Protein AF-A0A4R4P2L0-F1 (afdb_monomer_lite)

pLDDT: mean 75.17, std 18.66, range [29.08, 96.12]

Foldseek 3Di:
DPPPPPPDPAPQFFWAFKWFCPDPCNVVVNTHTDTDGNVVCVPTDIDHDPDDDCPDDDQDKDKFQKDKDWDADPVPRDIDIDIGHIDIFRVVLVVVLVVQCVVQWDDDPPDIDGADADDDVVVVNQVSCVNRVHHDDDDPDPPDDDDDDPDDPDPPPDDPPDDD

Structure (mmCIF, N/CA/C/O backbone):
data_AF-A0A4R4P2L0-F1
#
_entry.id   AF-A0A4R4P2L0-F1
#
loop_
_atom_site.group_PDB
_atom_site.id
_atom_site.type_symbol
_atom_site.label_atom_id
_atom_site.label_alt_id
_atom_site.label_comp_id
_atom_site.label_asym_id
_atom_site.label_entity_id
_atom_site.label_seq_id
_atom_site.pdbx_PDB_ins_code
_atom_site.Cartn_x
_atom_site.Cartn_y
_atom_site.Cartn_z
_atom_site.occupancy
_atom_site.B_iso_or_equiv
_atom_site.auth_seq_id
_atom_site.auth_comp_id
_atom_site.auth_asym_id
_atom_site.auth_atom_id
_atom_site.pdbx_PDB_model_num
ATOM 1 N N . MET A 1 1 ? 7.656 7.524 29.813 1.00 36.19 1 MET A N 1
ATOM 2 C CA . MET A 1 1 ? 7.198 6.929 28.538 1.00 36.19 1 MET A CA 1
ATOM 3 C C . MET A 1 1 ? 7.972 7.587 27.411 1.00 36.19 1 MET A C 1
ATOM 5 O O . MET A 1 1 ? 7.849 8.795 27.256 1.00 36.19 1 MET A O 1
ATOM 9 N N . ARG A 1 2 ? 8.817 6.841 26.688 1.00 29.08 2 ARG A N 1
ATOM 10 C CA . ARG A 1 2 ? 9.411 7.337 25.439 1.00 29.08 2 ARG A CA 1
ATOM 11 C C . ARG A 1 2 ? 8.305 7.321 24.386 1.00 29.08 2 ARG A C 1
ATOM 13 O O . ARG A 1 2 ? 7.637 6.305 24.240 1.00 29.08 2 ARG A O 1
ATOM 20 N N . SER A 1 3 ? 8.065 8.459 23.743 1.00 37.41 3 SER A N 1
ATOM 21 C CA . SER A 1 3 ? 7.160 8.539 22.600 1.00 37.41 3 SER A CA 1
ATOM 22 C C . SER A 1 3 ? 7.746 7.662 21.499 1.00 37.41 3 SER A C 1
ATOM 24 O O . SER A 1 3 ? 8.769 8.021 20.926 1.00 37.41 3 SER A O 1
ATOM 26 N N . GLU A 1 4 ? 7.147 6.503 21.235 1.00 41.88 4 GLU A N 1
ATOM 27 C CA . GLU A 1 4 ? 7.365 5.800 19.974 1.00 41.88 4 GLU A CA 1
ATOM 28 C C . GLU A 1 4 ? 6.821 6.728 18.889 1.00 41.88 4 GLU A C 1
ATOM 30 O O . GLU A 1 4 ? 5.607 6.840 18.717 1.00 41.88 4 GLU A O 1
ATOM 35 N N . GLN A 1 5 ? 7.707 7.492 18.246 1.00 42.38 5 GLN A N 1
ATOM 36 C CA . GLN A 1 5 ? 7.356 8.231 17.044 1.00 42.38 5 GLN A CA 1
ATOM 37 C C . GLN A 1 5 ? 6.845 7.207 16.038 1.00 42.38 5 GLN A C 1
ATOM 39 O O . GLN A 1 5 ? 7.582 6.341 15.573 1.00 42.38 5 GLN A O 1
ATOM 44 N N . ILE A 1 6 ? 5.544 7.259 15.783 1.00 45.91 6 ILE A N 1
ATOM 45 C CA . ILE A 1 6 ? 4.968 6.592 14.634 1.00 45.91 6 ILE A CA 1
ATOM 46 C C . ILE A 1 6 ? 5.283 7.540 13.486 1.00 45.91 6 ILE A C 1
ATOM 48 O O . ILE A 1 6 ? 4.672 8.607 13.398 1.00 45.91 6 ILE A O 1
ATOM 52 N N . ASP A 1 7 ? 6.257 7.175 12.655 1.00 46.19 7 ASP A N 1
ATOM 53 C CA . ASP A 1 7 ? 6.453 7.799 11.349 1.00 46.19 7 ASP A CA 1
ATOM 54 C C . ASP A 1 7 ? 5.246 7.428 10.490 1.00 46.19 7 ASP A C 1
ATOM 56 O O . ASP A 1 7 ? 5.220 6.463 9.726 1.00 46.19 7 ASP A O 1
ATOM 60 N N . LEU A 1 8 ? 4.167 8.165 10.708 1.00 50.03 8 LEU A N 1
ATOM 61 C CA . LEU A 1 8 ? 3.009 8.142 9.854 1.00 50.03 8 LEU A CA 1
ATOM 62 C C . LEU A 1 8 ? 3.455 8.821 8.553 1.00 50.03 8 LEU A C 1
ATOM 64 O O . LEU A 1 8 ? 3.721 10.020 8.545 1.00 50.03 8 LEU A O 1
ATOM 68 N N . LEU A 1 9 ? 3.535 8.059 7.455 1.00 49.91 9 LEU A N 1
ATOM 69 C CA . LEU A 1 9 ? 3.655 8.565 6.073 1.00 49.91 9 LEU A CA 1
ATOM 70 C C . LEU A 1 9 ? 2.368 9.290 5.652 1.00 49.91 9 LEU A C 1
ATOM 72 O O . LEU A 1 9 ? 1.730 8.986 4.648 1.00 49.91 9 LEU A O 1
ATOM 76 N N . VAL A 1 10 ? 1.931 10.202 6.498 1.00 51.59 10 VAL A N 1
ATOM 77 C CA . VAL A 1 10 ? 0.618 10.795 6.511 1.00 51.59 10 VAL A CA 1
ATOM 78 C C . VAL A 1 10 ? 0.887 12.288 6.479 1.00 51.59 10 VAL A C 1
ATOM 80 O O . VAL A 1 10 ? 1.391 12.866 7.439 1.00 51.59 10 VAL A O 1
ATOM 83 N N . GLY A 1 11 ? 0.646 12.898 5.318 1.00 54.53 11 GLY A N 1
ATOM 84 C CA . GLY A 1 11 ? 0.793 14.342 5.150 1.00 54.53 11 GLY A CA 1
ATOM 85 C C . GLY A 1 11 ? -0.080 15.114 6.146 1.00 54.53 11 GLY A C 1
ATOM 86 O O . GLY A 1 11 ? -1.041 14.566 6.688 1.00 54.53 11 GLY A O 1
ATOM 87 N N . VAL A 1 12 ? 0.228 16.397 6.337 1.00 61.25 12 VAL A N 1
ATOM 88 C CA . VAL A 1 12 ? -0.406 17.313 7.310 1.00 61.25 12 VAL A CA 1
ATOM 89 C C . VAL A 1 12 ? -1.941 17.389 7.268 1.00 61.25 12 VAL A C 1
ATOM 91 O O . VAL A 1 12 ? -2.535 17.828 8.250 1.00 61.25 12 VAL A O 1
ATOM 94 N N . ASP A 1 13 ? -2.583 16.907 6.202 1.00 64.25 13 ASP A N 1
ATOM 95 C CA . ASP A 1 13 ? -4.031 17.025 5.986 1.00 64.25 13 ASP A CA 1
ATOM 96 C C . ASP A 1 13 ? -4.837 15.738 6.219 1.00 64.25 13 ASP A C 1
ATOM 98 O O . ASP A 1 13 ? -6.060 15.734 6.088 1.00 64.25 13 ASP A O 1
ATOM 102 N N . HIS A 1 14 ? -4.200 14.620 6.557 1.00 68.50 14 HIS A N 1
ATOM 103 C CA . HIS A 1 14 ? -4.924 13.352 6.664 1.00 68.50 14 HIS A CA 1
ATOM 104 C C . HIS A 1 14 ? -5.485 13.149 8.071 1.00 68.50 14 HIS A C 1
ATOM 106 O O . HIS A 1 14 ? -4.768 13.252 9.069 1.00 68.50 14 HIS A O 1
ATOM 112 N N . ALA A 1 15 ? -6.763 12.787 8.146 1.00 72.56 15 ALA A N 1
ATOM 113 C CA . ALA A 1 15 ? -7.418 12.504 9.413 1.00 72.56 15 ALA A CA 1
ATOM 114 C C . ALA A 1 15 ? -6.795 11.286 10.120 1.00 72.56 15 ALA A C 1
ATOM 116 O O . ALA A 1 15 ? -6.590 10.230 9.521 1.00 72.56 15 ALA A O 1
ATOM 117 N N . LEU A 1 16 ? -6.528 11.435 11.415 1.00 77.25 16 LEU A N 1
ATOM 118 C CA . LEU A 1 16 ? -5.969 10.405 12.282 1.00 77.25 16 LEU A CA 1
ATOM 119 C C . LEU A 1 16 ? -7.062 9.822 13.177 1.00 77.25 16 LEU A C 1
ATOM 121 O O . LEU A 1 16 ? -7.854 10.560 13.759 1.00 77.25 16 LEU A O 1
ATOM 125 N N . TRP A 1 17 ? -7.074 8.497 13.323 1.00 81.25 17 TRP A N 1
ATOM 126 C CA . TRP A 1 17 ? -7.963 7.791 14.247 1.00 81.25 17 TRP A CA 1
ATOM 127 C C . TRP A 1 17 ? -7.371 7.795 15.660 1.00 81.25 17 TRP A C 1
ATOM 129 O O . TRP A 1 17 ? -6.394 7.092 15.944 1.00 81.25 17 TRP A O 1
ATOM 139 N N . ILE A 1 18 ? -7.927 8.631 16.540 1.00 83.38 18 ILE A N 1
ATOM 140 C CA . ILE A 1 18 ? -7.350 8.923 17.857 1.00 83.38 18 ILE A CA 1
ATOM 141 C C . ILE A 1 18 ? -8.390 8.941 18.969 1.00 83.38 18 ILE A C 1
ATOM 143 O O . ILE A 1 18 ? -9.565 9.218 18.752 1.00 83.38 18 ILE A O 1
ATOM 147 N N . GLN A 1 19 ? -7.923 8.726 20.195 1.00 86.75 19 GLN A N 1
ATOM 148 C CA . GLN A 1 19 ? -8.676 8.942 21.426 1.00 86.75 19 GLN A CA 1
ATOM 149 C C . GLN A 1 19 ? -7.954 10.001 22.271 1.00 86.75 19 GLN A C 1
ATOM 151 O O . GLN A 1 19 ? -6.783 9.841 22.624 1.00 86.75 19 GLN A O 1
ATOM 156 N N . ARG A 1 20 ? -8.627 11.109 22.600 1.00 86.44 20 ARG A N 1
ATOM 157 C CA . ARG A 1 20 ? -8.045 12.183 23.429 1.00 86.44 20 ARG A CA 1
ATOM 158 C C . ARG A 1 20 ? -7.901 11.728 24.884 1.00 86.44 20 ARG A C 1
ATOM 160 O O . ARG A 1 20 ? -8.784 11.067 25.414 1.00 86.44 20 ARG A O 1
ATOM 167 N N . VAL A 1 21 ? -6.812 12.109 25.550 1.00 86.56 21 VAL A N 1
ATOM 168 C CA . VAL A 1 21 ? -6.545 11.670 26.936 1.00 86.56 21 VAL A CA 1
ATOM 169 C C . VAL A 1 21 ? -6.966 12.715 27.973 1.00 86.56 21 VAL A C 1
ATOM 171 O O . VAL A 1 21 ? -7.459 12.370 29.043 1.00 86.56 21 VAL A O 1
ATOM 174 N N . ASP A 1 22 ? -6.824 14.003 27.662 1.00 83.88 22 ASP A N 1
ATOM 175 C CA . ASP A 1 22 ? -6.984 15.085 28.646 1.00 83.88 22 ASP A CA 1
ATOM 176 C C . ASP A 1 22 ? -8.428 15.633 28.749 1.00 83.88 22 ASP A C 1
ATOM 178 O O . ASP A 1 22 ? -8.640 16.785 29.129 1.00 83.88 22 ASP A O 1
ATOM 182 N N . THR A 1 23 ? -9.449 14.840 28.409 1.00 83.50 23 THR A N 1
ATOM 183 C CA . THR A 1 23 ? -10.862 15.265 28.470 1.00 83.50 23 THR A CA 1
ATOM 184 C C . THR A 1 23 ? -11.555 14.777 29.745 1.00 83.50 23 THR A C 1
ATOM 186 O O . THR A 1 23 ? -11.164 13.782 30.359 1.00 83.50 23 THR A O 1
ATOM 189 N N . ARG A 1 24 ? -12.640 15.454 30.159 1.00 86.12 24 ARG A N 1
ATOM 190 C CA . ARG A 1 24 ? -13.490 14.973 31.269 1.00 86.12 24 ARG A CA 1
ATOM 191 C C . ARG A 1 24 ? -14.081 13.588 30.974 1.00 86.12 24 ARG A C 1
ATOM 193 O O . ARG A 1 24 ? -14.168 12.774 31.885 1.00 86.12 24 ARG A O 1
ATOM 200 N N . ALA A 1 25 ? -14.435 13.321 29.716 1.00 83.81 25 ALA A N 1
ATOM 201 C CA . ALA A 1 25 ? -14.932 12.021 29.271 1.00 83.81 25 ALA A CA 1
ATOM 202 C C . ALA A 1 25 ? -13.853 10.928 29.362 1.00 83.81 25 ALA A C 1
ATOM 204 O O . ALA A 1 25 ? -14.139 9.824 29.815 1.00 83.81 25 ALA A O 1
ATOM 205 N N . ALA A 1 26 ? -12.595 11.238 29.028 1.00 85.69 26 ALA A N 1
ATOM 206 C CA . ALA A 1 26 ? -11.488 10.288 29.146 1.00 85.69 26 ALA A CA 1
ATOM 207 C C . ALA A 1 26 ? -11.231 9.880 30.603 1.00 85.69 26 ALA A C 1
ATOM 209 O O . ALA A 1 26 ? -11.013 8.705 30.882 1.00 85.69 26 ALA A O 1
ATOM 210 N N . ARG A 1 27 ? -11.351 10.821 31.552 1.00 84.62 27 ARG A N 1
ATOM 211 C CA . ARG A 1 27 ? -11.253 10.524 32.995 1.00 84.62 27 ARG A CA 1
ATOM 212 C C . ARG A 1 27 ? -12.354 9.591 33.505 1.00 84.62 27 ARG A C 1
ATOM 214 O O . ARG A 1 27 ? -12.141 8.917 34.504 1.00 84.62 27 ARG A O 1
ATOM 221 N N . ARG A 1 28 ? -13.506 9.549 32.829 1.00 88.00 28 ARG A N 1
ATOM 222 C CA . ARG A 1 28 ? -14.604 8.609 33.107 1.00 88.00 28 ARG A CA 1
ATOM 223 C C . ARG A 1 28 ? -14.518 7.313 32.292 1.00 88.00 28 ARG A C 1
ATOM 225 O O . ARG A 1 28 ? -15.363 6.448 32.458 1.00 88.00 28 ARG A O 1
ATOM 232 N N . GLY A 1 29 ? -13.516 7.168 31.420 1.00 86.31 29 GLY A N 1
ATOM 233 C CA . GLY A 1 29 ? -13.382 6.012 30.527 1.00 86.31 29 GLY A CA 1
ATOM 234 C C . GLY A 1 29 ? -14.362 6.002 29.347 1.00 86.31 29 GLY A C 1
ATOM 235 O O . GLY A 1 29 ? -14.474 4.996 28.660 1.00 86.31 29 GLY A O 1
ATOM 236 N N . GLU A 1 30 ? -15.052 7.114 29.088 1.00 89.69 30 GLU A N 1
ATOM 237 C CA . GLU A 1 30 ? -16.140 7.210 28.101 1.00 89.69 30 GLU A CA 1
ATOM 238 C C . GLU A 1 30 ? -15.690 7.801 26.760 1.00 89.69 30 GLU A C 1
ATOM 240 O O . GLU A 1 30 ? -16.475 7.861 25.819 1.00 89.69 30 GLU A O 1
ATOM 245 N N . GLN A 1 31 ? -14.458 8.310 26.661 1.00 87.94 31 GLN A N 1
ATOM 246 C CA . GLN A 1 31 ? -13.993 8.998 25.456 1.00 87.94 31 GLN A CA 1
ATOM 247 C C . GLN A 1 31 ? -13.928 8.027 24.264 1.00 87.94 31 GLN A C 1
ATOM 249 O O . GLN A 1 31 ? -13.102 7.115 24.295 1.00 87.94 31 GLN A O 1
ATOM 254 N N . PRO A 1 32 ? -14.708 8.224 23.188 1.00 85.75 32 PRO A N 1
ATOM 255 C CA . PRO A 1 32 ? -14.598 7.389 22.001 1.00 85.75 32 PRO A CA 1
ATOM 256 C C . PRO A 1 32 ? -13.365 7.764 21.172 1.00 85.75 32 PRO A C 1
ATOM 258 O O . PRO A 1 32 ? -12.807 8.862 21.311 1.00 85.75 32 PRO A O 1
ATOM 261 N N . PHE A 1 33 ? -12.970 6.849 20.289 1.00 83.94 33 PHE A N 1
ATOM 262 C CA . PHE A 1 33 ? -12.075 7.169 19.184 1.00 83.94 33 PHE A CA 1
ATOM 263 C C . PHE A 1 33 ? -12.820 7.970 18.106 1.00 83.94 33 PHE A C 1
ATOM 265 O O . PHE A 1 33 ? -14.019 7.776 17.899 1.00 83.94 33 PHE A O 1
ATOM 272 N N . ALA A 1 34 ? -12.108 8.872 17.433 1.00 83.81 34 ALA A N 1
ATOM 273 C CA . ALA A 1 34 ? -12.636 9.707 16.361 1.00 83.81 34 ALA A CA 1
ATOM 274 C C . ALA A 1 34 ? -11.558 10.018 15.310 1.00 83.81 34 ALA A C 1
ATOM 276 O O . ALA A 1 34 ? -10.361 9.941 15.594 1.00 83.81 34 ALA A O 1
ATOM 277 N N . LEU A 1 35 ? -11.998 10.380 14.100 1.00 83.88 35 LEU A N 1
ATOM 278 C CA . LEU A 1 35 ? -11.139 10.918 13.044 1.00 83.88 35 LEU A CA 1
ATOM 279 C C . LEU A 1 35 ? -10.898 12.408 13.287 1.00 83.88 35 LEU A C 1
ATOM 281 O O . LEU A 1 35 ? -11.847 13.187 13.329 1.00 83.88 35 LEU A O 1
ATOM 285 N N . GLU A 1 36 ? -9.638 12.804 13.425 1.00 81.69 36 GLU A N 1
ATOM 286 C CA . GLU A 1 36 ? -9.247 14.180 13.740 1.00 81.69 36 GLU A CA 1
ATOM 287 C C . GLU A 1 36 ? -8.113 14.655 12.834 1.00 81.69 36 GLU A C 1
ATOM 289 O O . GLU A 1 36 ? -7.183 13.907 12.534 1.00 81.69 36 GLU A O 1
ATOM 294 N N . ALA A 1 37 ? -8.172 15.916 12.405 1.00 81.06 37 ALA A N 1
ATOM 295 C CA . ALA A 1 37 ? -7.122 16.507 11.583 1.00 81.06 37 ALA A CA 1
ATOM 296 C C . ALA A 1 37 ? -5.829 16.715 12.400 1.00 81.06 37 ALA A C 1
ATOM 298 O O . ALA A 1 37 ? -5.914 17.087 13.575 1.00 81.06 37 ALA A O 1
ATOM 299 N N . PRO A 1 38 ? -4.632 16.587 11.798 1.00 74.75 38 PRO A N 1
ATOM 300 C CA . PRO A 1 38 ? -3.363 16.737 12.515 1.00 74.75 38 PRO A CA 1
ATOM 301 C C . PRO A 1 38 ? -3.223 18.084 13.237 1.00 74.75 38 PRO A C 1
ATOM 303 O O . PRO A 1 38 ? -2.750 18.132 14.374 1.00 74.75 38 PRO A O 1
ATOM 306 N N . GLY A 1 39 ? -3.723 19.172 12.639 1.00 76.19 39 GLY A N 1
ATOM 307 C CA . GLY A 1 39 ? -3.729 20.500 13.262 1.00 76.19 39 GLY A CA 1
ATOM 308 C C . GLY A 1 39 ? -4.505 20.572 14.586 1.00 76.19 39 GLY A C 1
ATOM 309 O O . GLY A 1 39 ? -4.108 21.303 15.491 1.00 76.19 39 GLY A O 1
ATOM 310 N N . ALA A 1 40 ? -5.562 19.770 14.754 1.00 76.25 40 ALA A N 1
ATOM 311 C CA . ALA A 1 40 ? -6.349 19.716 15.991 1.00 76.25 40 ALA A CA 1
ATOM 312 C C . ALA A 1 40 ? -5.645 18.944 17.126 1.00 76.25 40 ALA A C 1
ATOM 314 O O . ALA A 1 40 ? -6.049 19.032 18.291 1.00 76.25 40 ALA A O 1
ATOM 315 N N . LEU A 1 41 ? -4.590 18.195 16.792 1.00 76.31 41 LEU A N 1
ATOM 316 C CA . LEU A 1 41 ? -3.845 17.322 17.700 1.00 76.31 41 LEU A CA 1
ATOM 317 C C . LEU A 1 41 ? -2.540 17.956 18.189 1.00 76.31 41 LEU A C 1
ATOM 319 O O . LEU A 1 41 ? -1.904 17.425 19.103 1.00 76.31 41 LEU A O 1
ATOM 323 N N . LEU A 1 42 ? -2.146 19.097 17.619 1.00 74.19 42 LEU A N 1
ATOM 324 C CA . LEU A 1 42 ? -0.908 19.773 17.974 1.00 74.19 42 LEU A CA 1
ATOM 325 C C . LEU A 1 42 ? -0.885 20.102 19.477 1.00 74.19 42 LEU A C 1
ATOM 327 O O . LEU A 1 42 ? -1.813 20.698 20.028 1.00 74.19 42 LEU A O 1
ATOM 331 N N . HIS A 1 43 ? 0.182 19.674 20.155 1.00 78.44 43 HIS A N 1
ATOM 332 C CA . HIS A 1 43 ? 0.368 19.815 21.606 1.00 78.44 43 HIS A CA 1
ATOM 333 C C . HIS A 1 43 ? -0.707 19.138 22.481 1.00 78.44 43 HIS A C 1
ATOM 335 O O . HIS A 1 43 ? -0.821 19.453 23.668 1.00 78.44 43 HIS A O 1
ATOM 341 N N . LYS A 1 44 ? -1.500 18.203 21.940 1.00 80.75 44 LYS A N 1
ATOM 342 C CA . LYS A 1 44 ? -2.476 17.416 22.707 1.00 80.75 44 LYS A CA 1
ATOM 343 C C . LYS A 1 44 ? -1.953 16.011 22.977 1.00 80.75 44 LYS A C 1
ATOM 345 O O . LYS A 1 44 ? -1.315 15.393 22.128 1.00 80.75 44 LYS A O 1
ATOM 350 N N . ARG A 1 45 ? -2.263 15.469 24.159 1.00 82.00 45 ARG A N 1
ATOM 351 C CA . ARG A 1 45 ? -2.006 14.057 24.457 1.00 82.00 45 ARG A CA 1
ATOM 352 C C . ARG A 1 45 ? -3.144 13.211 23.913 1.00 82.00 45 ARG A C 1
ATOM 354 O O . ARG A 1 45 ? -4.308 13.378 24.292 1.00 82.00 45 ARG A O 1
ATOM 361 N N . VAL A 1 46 ? -2.788 12.283 23.039 1.00 84.88 46 VAL A N 1
ATOM 362 C CA . VAL A 1 46 ? -3.732 11.397 22.366 1.00 84.88 46 VAL A CA 1
ATOM 363 C C . VAL A 1 46 ? -3.207 9.972 22.368 1.00 84.88 46 VAL A C 1
ATOM 365 O O . VAL A 1 46 ? -2.000 9.735 22.450 1.00 84.88 46 VAL A O 1
ATOM 368 N N . ARG A 1 47 ? -4.127 9.017 22.299 1.00 82.38 47 ARG A N 1
ATOM 369 C CA . ARG A 1 47 ? -3.839 7.608 22.076 1.00 82.38 47 ARG A CA 1
ATOM 370 C C . ARG A 1 47 ? -4.170 7.281 20.628 1.00 82.38 47 ARG A C 1
ATOM 372 O O . ARG A 1 47 ? -5.284 7.534 20.178 1.00 82.38 47 ARG A O 1
ATOM 379 N N . TYR A 1 48 ? -3.203 6.699 19.936 1.00 76.25 48 TYR A N 1
ATOM 380 C CA . TYR A 1 48 ? -3.391 6.146 18.602 1.00 76.25 48 TYR A CA 1
ATOM 381 C C . TYR A 1 48 ? -3.756 4.671 18.721 1.00 76.25 48 TYR A C 1
ATOM 383 O O . TYR A 1 48 ? -3.167 3.942 19.526 1.00 76.25 48 TYR A O 1
ATOM 391 N N . GLU A 1 49 ? -4.703 4.222 17.910 1.00 70.75 49 GLU A N 1
ATOM 392 C CA . GLU A 1 49 ? -4.942 2.798 17.723 1.00 70.75 49 GLU A CA 1
ATOM 393 C C . GLU A 1 49 ? -4.137 2.329 16.509 1.00 70.75 49 GLU A C 1
ATOM 395 O O . GLU A 1 49 ? -4.422 2.695 15.373 1.00 70.75 49 GLU A O 1
ATOM 400 N N . LYS A 1 50 ? -3.095 1.528 16.762 1.00 61.78 50 LYS A N 1
ATOM 401 C CA . LYS A 1 50 ? -2.246 0.943 15.708 1.00 61.78 50 LYS A CA 1
ATOM 402 C C . LYS A 1 50 ? -2.942 -0.213 14.974 1.00 61.78 50 LYS A C 1
ATOM 404 O O . LYS A 1 50 ? -2.468 -0.666 13.939 1.00 61.78 50 LYS A O 1
ATOM 409 N N . THR A 1 51 ? -4.053 -0.707 15.518 1.00 60.00 51 THR A N 1
ATOM 410 C CA . THR A 1 51 ? -4.858 -1.795 14.962 1.00 60.00 51 THR A CA 1
ATOM 411 C C . THR A 1 51 ? -6.050 -1.222 14.211 1.00 60.00 51 THR A C 1
ATOM 413 O O . THR A 1 51 ? -7.145 -1.108 14.753 1.00 60.00 51 THR A O 1
ATOM 416 N N . ALA A 1 52 ? -5.846 -0.855 12.949 1.00 56.44 52 ALA A N 1
ATOM 417 C CA . ALA A 1 52 ? -6.953 -0.457 12.091 1.00 56.44 52 ALA A CA 1
ATOM 418 C C . ALA A 1 52 ? -7.811 -1.687 11.749 1.00 56.44 52 ALA A C 1
ATOM 420 O O . ALA A 1 52 ? -7.310 -2.682 11.224 1.00 56.44 52 ALA A O 1
ATOM 421 N N . ARG A 1 53 ? -9.114 -1.624 12.037 1.00 61.16 53 ARG A N 1
ATOM 422 C CA . ARG A 1 53 ? -10.103 -2.563 11.493 1.00 61.16 53 ARG A CA 1
ATOM 423 C C . ARG A 1 53 ? -10.869 -1.854 10.384 1.00 61.16 53 ARG A C 1
ATOM 425 O O . ARG A 1 53 ? -11.321 -0.727 10.565 1.00 61.16 53 ARG A O 1
ATOM 432 N N . TRP A 1 54 ? -11.009 -2.509 9.236 1.00 61.44 54 TRP A N 1
ATOM 433 C CA . TRP A 1 54 ? -11.834 -2.005 8.140 1.00 61.44 54 TRP A CA 1
ATOM 434 C C . TRP A 1 54 ? -13.310 -2.159 8.528 1.00 61.44 54 TRP A C 1
ATOM 436 O O . TRP A 1 54 ? -13.890 -3.226 8.348 1.00 61.44 54 TRP A O 1
ATOM 446 N N . TYR A 1 55 ? -13.896 -1.128 9.139 1.00 59.09 55 TYR A N 1
ATOM 447 C CA . TYR A 1 55 ? -15.265 -1.192 9.666 1.00 59.09 55 TYR A CA 1
ATOM 448 C C . TYR A 1 55 ? -16.327 -1.067 8.570 1.00 59.09 55 TYR A C 1
ATOM 450 O O . TYR A 1 55 ? -17.313 -1.799 8.574 1.00 59.09 55 TYR A O 1
ATOM 458 N N . CYS A 1 56 ? -16.127 -0.151 7.627 1.00 50.69 56 CYS A N 1
ATOM 459 C CA . CYS A 1 56 ? -17.031 0.111 6.514 1.00 50.69 56 CYS A CA 1
ATOM 460 C C . CYS A 1 56 ? -16.318 0.979 5.467 1.00 50.69 56 CYS A C 1
ATOM 462 O O . CYS A 1 56 ? -15.310 1.620 5.758 1.00 50.69 56 CYS A O 1
ATOM 464 N N . GLY A 1 57 ? -16.821 0.974 4.237 1.00 58.31 57 GLY A N 1
ATOM 465 C CA . GLY A 1 57 ? -16.283 1.773 3.139 1.00 58.31 57 GLY A CA 1
ATOM 466 C C . GLY A 1 57 ? -16.690 1.181 1.799 1.00 58.31 57 GLY A C 1
ATOM 467 O O . GLY A 1 57 ? -16.846 -0.037 1.688 1.00 58.31 57 GLY A O 1
ATOM 468 N N . THR A 1 58 ? -16.882 2.041 0.803 1.00 54.28 58 THR A N 1
ATOM 469 C CA . THR A 1 58 ? -16.982 1.618 -0.594 1.00 54.28 58 THR A CA 1
ATOM 470 C C . THR A 1 58 ? -15.705 0.871 -0.973 1.00 54.28 58 THR A C 1
ATOM 472 O O . THR A 1 58 ? -14.620 1.221 -0.498 1.00 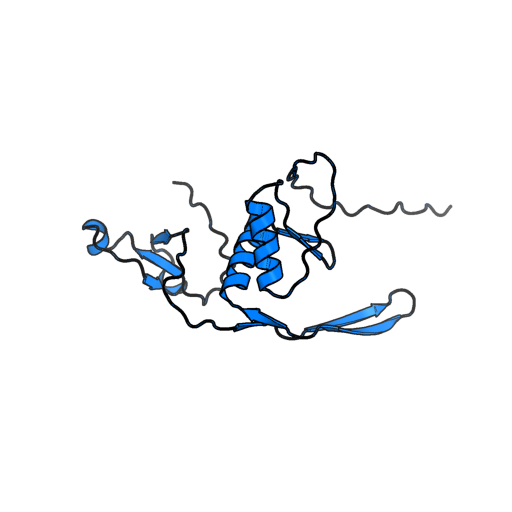54.28 58 THR A O 1
ATOM 475 N N . ASP A 1 59 ? -15.817 -0.151 -1.824 1.00 62.53 59 ASP A N 1
ATOM 476 C CA . ASP A 1 59 ? -14.671 -0.728 -2.535 1.00 62.53 59 ASP A CA 1
ATOM 477 C C . ASP A 1 59 ? -14.173 0.312 -3.547 1.00 62.53 59 ASP A C 1
ATOM 479 O O . ASP A 1 59 ? -14.341 0.189 -4.754 1.00 62.53 59 ASP A O 1
ATOM 483 N N . ALA A 1 60 ? -13.669 1.426 -3.021 1.00 70.44 60 ALA A N 1
ATOM 484 C CA . ALA A 1 60 ? -13.117 2.491 -3.813 1.00 70.44 60 ALA A CA 1
ATOM 485 C C . ALA A 1 60 ? -11.828 1.978 -4.440 1.00 70.44 60 ALA A C 1
ATOM 487 O O . ALA A 1 60 ? -11.029 1.282 -3.811 1.00 70.44 60 ALA A O 1
ATOM 488 N N . ASP A 1 61 ? -11.629 2.343 -5.688 1.00 84.81 61 ASP A N 1
ATOM 489 C CA . ASP A 1 61 ? -10.399 2.049 -6.379 1.00 84.81 61 ASP A CA 1
ATOM 490 C C . ASP A 1 61 ? -9.308 3.048 -5.978 1.00 84.81 61 ASP A C 1
ATOM 492 O O . ASP A 1 61 ? -9.528 4.259 -5.892 1.00 84.81 61 ASP A O 1
ATOM 496 N N . VAL A 1 62 ? -8.095 2.545 -5.770 1.00 86.25 62 VAL A N 1
ATOM 497 C CA . VAL A 1 62 ? -6.891 3.358 -5.631 1.00 86.25 62 VAL A CA 1
ATOM 498 C C . VAL A 1 62 ? -6.320 3.602 -7.015 1.00 86.25 62 VAL A C 1
ATOM 500 O O . VAL A 1 62 ? -5.859 2.680 -7.68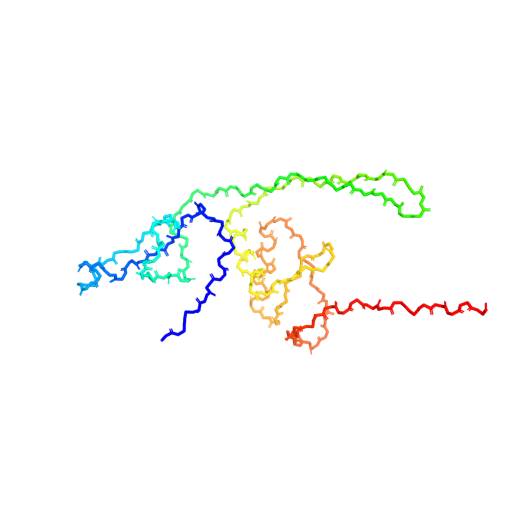7 1.00 86.25 62 VAL A O 1
ATOM 503 N N . ARG A 1 63 ? -6.319 4.867 -7.435 1.00 88.25 63 ARG A N 1
ATOM 504 C CA . ARG A 1 63 ? -5.764 5.284 -8.721 1.00 88.25 63 ARG A CA 1
ATOM 505 C C . ARG A 1 63 ? -4.338 5.794 -8.554 1.00 88.25 63 ARG A C 1
ATOM 507 O O . ARG A 1 63 ? -4.112 6.838 -7.949 1.00 88.25 63 ARG A O 1
ATOM 514 N N . VAL A 1 64 ? -3.388 5.094 -9.163 1.00 86.88 64 VAL A N 1
ATOM 515 C CA . VAL A 1 64 ? -2.016 5.567 -9.353 1.00 86.88 64 VAL A CA 1
ATOM 516 C C . VAL A 1 64 ? -1.949 6.270 -10.714 1.00 86.88 64 VAL A C 1
ATOM 518 O O . VAL A 1 64 ? -2.229 5.637 -11.737 1.00 86.88 64 VAL A O 1
ATOM 521 N N . PRO A 1 65 ? -1.636 7.577 -10.771 1.00 88.94 65 PRO A N 1
ATOM 522 C CA . PRO A 1 65 ? -1.580 8.306 -12.033 1.00 88.94 65 PRO A CA 1
ATOM 523 C C . PRO A 1 65 ? -0.418 7.821 -12.907 1.00 88.94 65 PRO A C 1
ATOM 525 O O . PRO A 1 65 ? 0.587 7.312 -12.412 1.00 88.94 65 PRO A O 1
ATOM 528 N N . SER A 1 66 ? -0.546 8.006 -14.222 1.00 89.44 66 SER A N 1
ATOM 529 C CA . SER A 1 66 ? 0.571 7.803 -15.146 1.00 89.44 66 SER A CA 1
ATOM 530 C C . SER A 1 66 ? 1.706 8.772 -14.835 1.00 89.44 66 SER A C 1
ATOM 532 O O . SER A 1 66 ? 1.458 9.916 -14.456 1.00 89.44 66 SER A O 1
ATOM 534 N N . THR A 1 67 ? 2.943 8.344 -15.063 1.00 89.94 67 THR A N 1
ATOM 535 C CA . THR A 1 67 ? 4.122 9.199 -14.906 1.00 89.94 67 THR A CA 1
ATOM 536 C C . THR A 1 67 ? 5.047 9.082 -16.107 1.00 89.94 67 THR A C 1
ATOM 538 O O . THR A 1 67 ? 5.022 8.094 -16.838 1.00 89.94 67 THR A O 1
ATOM 541 N N . ILE A 1 68 ? 5.859 10.106 -16.331 1.00 90.75 68 ILE A N 1
ATOM 542 C CA . ILE A 1 68 ? 6.810 10.174 -17.433 1.00 90.75 68 ILE A CA 1
ATOM 543 C C . ILE A 1 68 ? 8.192 10.369 -16.824 1.00 90.75 68 ILE A C 1
ATOM 545 O O . ILE A 1 68 ? 8.406 11.274 -16.019 1.00 90.75 68 ILE A O 1
ATOM 549 N N . ARG A 1 69 ? 9.142 9.519 -17.212 1.00 89.12 69 ARG A N 1
ATOM 550 C CA . ARG A 1 69 ? 10.552 9.691 -16.874 1.00 89.12 69 ARG A CA 1
ATOM 551 C C . ARG A 1 69 ? 11.303 10.133 -18.114 1.00 89.12 69 ARG A C 1
ATOM 553 O O . ARG A 1 69 ? 11.380 9.381 -19.081 1.00 89.12 69 ARG A O 1
ATOM 560 N N . THR A 1 70 ? 11.915 11.303 -18.043 1.00 92.69 70 THR A N 1
ATOM 561 C CA . THR A 1 70 ? 12.847 11.798 -19.054 1.00 92.69 70 THR A CA 1
ATOM 562 C C . THR A 1 70 ? 14.279 11.672 -18.542 1.00 92.69 70 THR A C 1
ATOM 564 O O . THR A 1 70 ? 14.550 11.854 -17.354 1.00 92.69 70 THR A O 1
ATOM 567 N N . TRP A 1 71 ? 15.211 11.297 -19.414 1.00 92.06 71 TRP A N 1
ATOM 568 C CA . TRP A 1 71 ? 16.639 11.319 -19.101 1.00 92.06 71 TRP A CA 1
ATOM 569 C C . TRP A 1 71 ? 17.465 11.539 -20.361 1.00 92.06 71 TRP A C 1
ATOM 571 O O . TRP A 1 71 ? 17.072 11.156 -21.462 1.00 92.06 71 TRP A O 1
ATOM 581 N N . THR A 1 72 ? 18.640 12.129 -20.184 1.00 93.69 72 THR A N 1
ATOM 582 C CA . THR A 1 72 ? 19.634 12.251 -21.246 1.00 93.69 72 THR A CA 1
ATOM 583 C C . THR A 1 72 ? 20.655 11.140 -21.089 1.00 93.69 72 THR A C 1
ATOM 585 O O . THR A 1 72 ? 21.172 10.901 -19.995 1.00 93.69 72 THR A O 1
ATOM 588 N N . ARG A 1 73 ? 20.924 10.428 -22.178 1.00 88.56 73 ARG A N 1
ATOM 589 C CA . ARG A 1 73 ? 21.948 9.390 -22.208 1.00 88.56 73 ARG A CA 1
ATOM 590 C C . ARG A 1 73 ? 23.342 10.025 -22.084 1.00 88.56 73 ARG A C 1
ATOM 592 O O . ARG A 1 73 ? 23.664 10.902 -22.885 1.00 88.56 73 ARG A O 1
ATOM 599 N N . PRO A 1 74 ? 24.174 9.620 -21.109 1.00 87.50 74 PRO A N 1
ATOM 600 C CA . PRO A 1 74 ? 25.489 10.229 -20.907 1.00 87.50 74 PRO A CA 1
ATOM 601 C C . PRO A 1 74 ? 26.499 9.873 -22.012 1.00 87.50 74 PRO A C 1
ATOM 603 O O . PRO A 1 74 ? 27.471 10.592 -22.196 1.00 87.50 74 PRO A O 1
ATOM 606 N N . ASP A 1 75 ? 26.269 8.785 -22.747 1.00 90.81 75 ASP A N 1
ATOM 607 C CA . ASP A 1 75 ? 27.117 8.267 -23.826 1.00 90.81 75 ASP A CA 1
ATOM 608 C C . ASP A 1 75 ? 27.019 9.072 -25.129 1.00 90.81 75 ASP A C 1
ATOM 610 O O . ASP A 1 75 ? 28.012 9.198 -25.840 1.00 90.81 75 ASP A O 1
ATOM 614 N N . ASN A 1 76 ? 25.845 9.614 -25.461 1.00 91.00 76 ASN A N 1
ATOM 615 C CA . ASN A 1 76 ? 25.623 10.292 -26.745 1.00 91.00 76 ASN A CA 1
ATOM 616 C C . ASN A 1 76 ? 24.781 11.574 -26.660 1.00 91.00 76 ASN A C 1
ATOM 618 O O . ASN A 1 76 ? 24.462 12.160 -27.691 1.00 91.00 76 ASN A O 1
ATOM 622 N N . GLY A 1 77 ? 24.389 12.002 -25.457 1.00 90.69 77 GLY A N 1
ATOM 623 C CA . GLY A 1 77 ? 23.590 13.209 -25.253 1.00 90.69 77 GLY A CA 1
ATOM 624 C C . GLY A 1 77 ? 22.150 13.113 -25.766 1.00 90.69 77 GLY A C 1
ATOM 625 O O . GLY A 1 77 ? 21.432 14.109 -25.731 1.00 90.69 77 GLY A O 1
ATOM 626 N N . ALA A 1 78 ? 21.695 11.946 -26.233 1.00 91.06 78 ALA A N 1
ATOM 627 C CA . ALA A 1 78 ? 20.342 11.800 -26.750 1.00 91.06 78 ALA A CA 1
ATOM 628 C C . ALA A 1 78 ? 19.310 11.839 -25.613 1.00 91.06 78 ALA A C 1
ATOM 630 O O . ALA A 1 78 ? 19.488 11.223 -24.555 1.00 91.06 78 ALA A O 1
ATOM 631 N N . HIS A 1 79 ? 18.218 12.564 -25.845 1.00 91.06 79 HIS A N 1
ATOM 632 C CA . HIS A 1 79 ? 17.093 12.660 -24.923 1.00 91.06 79 HIS A CA 1
ATOM 633 C C . HIS A 1 79 ? 16.161 11.463 -25.094 1.00 91.06 79 HIS A C 1
ATOM 635 O O . HIS A 1 79 ? 15.735 11.147 -26.203 1.00 91.06 79 HIS A O 1
ATOM 641 N N . TYR A 1 80 ? 15.832 10.816 -23.982 1.00 91.69 80 TYR A N 1
ATOM 642 C CA . TYR A 1 80 ? 14.890 9.710 -23.924 1.00 91.69 80 TYR A CA 1
ATOM 643 C C . TYR A 1 80 ? 13.743 10.042 -22.990 1.00 91.69 80 TYR A C 1
ATOM 645 O O . TYR A 1 80 ? 13.917 10.679 -21.948 1.00 91.69 80 TYR A O 1
ATOM 653 N N . GLU A 1 81 ? 12.580 9.527 -23.354 1.00 92.50 81 GLU A N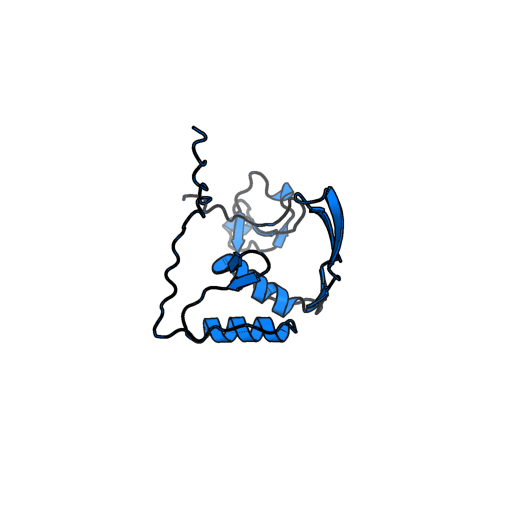 1
ATOM 654 C CA . GLU A 1 81 ? 11.374 9.578 -22.555 1.00 92.50 81 GLU A CA 1
ATOM 655 C C . GLU A 1 81 ? 10.813 8.165 -22.405 1.00 92.50 81 GLU A C 1
ATOM 657 O O . GLU A 1 81 ? 10.803 7.372 -23.348 1.00 92.50 81 GLU A O 1
ATOM 662 N N . ARG A 1 82 ? 10.349 7.837 -21.199 1.00 91.00 82 ARG A N 1
ATOM 663 C CA . ARG A 1 82 ? 9.598 6.618 -20.924 1.00 91.00 82 ARG A CA 1
ATOM 664 C C . ARG A 1 82 ? 8.330 6.954 -20.170 1.00 91.00 82 ARG A C 1
ATOM 666 O O . ARG A 1 82 ? 8.383 7.468 -19.053 1.00 91.00 82 ARG A O 1
ATOM 673 N N . THR A 1 83 ? 7.205 6.590 -20.762 1.00 90.50 83 THR A N 1
ATOM 674 C CA . THR A 1 83 ? 5.889 6.698 -20.142 1.00 90.50 83 THR A CA 1
ATOM 675 C C . THR A 1 83 ? 5.587 5.442 -19.331 1.00 90.50 83 THR A C 1
ATOM 677 O O . THR A 1 83 ? 5.765 4.317 -19.798 1.00 90.50 83 THR A O 1
ATOM 680 N N . TYR A 1 84 ? 5.102 5.644 -18.114 1.00 87.12 84 TYR A N 1
ATOM 681 C CA . TYR A 1 84 ? 4.565 4.622 -17.233 1.00 87.12 84 TYR A CA 1
ATOM 682 C C . TYR A 1 84 ? 3.061 4.852 -17.133 1.00 87.12 84 TYR A C 1
ATOM 684 O O . TYR A 1 84 ? 2.617 5.905 -16.669 1.00 87.12 84 TYR A O 1
ATOM 692 N N . ALA A 1 85 ? 2.279 3.886 -17.611 1.00 88.75 85 ALA A N 1
ATOM 693 C CA . ALA A 1 85 ? 0.827 3.972 -17.562 1.00 88.75 85 ALA A CA 1
ATOM 694 C C . ALA A 1 85 ? 0.336 4.034 -16.109 1.00 88.75 85 ALA A C 1
ATOM 696 O O . ALA A 1 85 ? 0.912 3.410 -15.216 1.00 88.75 85 ALA A O 1
ATOM 697 N N . GLY A 1 86 ? -0.735 4.795 -15.890 1.00 89.00 86 GLY A N 1
ATOM 698 C CA . GLY A 1 86 ? -1.441 4.774 -14.617 1.00 89.00 86 GLY A CA 1
ATOM 699 C C . GLY A 1 86 ? -2.118 3.424 -14.414 1.00 89.00 86 GLY A C 1
ATOM 700 O O . GLY A 1 86 ? -2.426 2.722 -15.378 1.00 89.00 86 GLY A O 1
ATOM 701 N N . VAL A 1 87 ? -2.361 3.070 -13.160 1.00 91.19 87 VAL A N 1
ATOM 702 C CA . VAL A 1 87 ? -2.972 1.795 -12.784 1.00 91.19 87 VAL A CA 1
ATOM 703 C C . VAL A 1 87 ? -4.005 2.017 -11.692 1.00 91.19 87 VAL A C 1
ATOM 705 O O . VAL A 1 87 ? -3.926 2.971 -10.916 1.00 91.19 87 VAL A O 1
ATOM 708 N N . VAL A 1 88 ? -5.007 1.151 -11.674 1.00 90.75 88 VAL A N 1
ATOM 709 C CA . VAL A 1 88 ? -6.108 1.184 -10.723 1.00 90.75 88 VAL A CA 1
ATOM 710 C C . VAL A 1 88 ? -6.090 -0.122 -9.940 1.00 90.75 88 VAL A C 1
ATOM 712 O O . VAL A 1 88 ? -5.984 -1.190 -10.539 1.00 90.75 88 VAL A O 1
ATOM 715 N N . PHE A 1 89 ? -6.159 -0.029 -8.615 1.00 91.12 89 PHE A N 1
ATOM 716 C CA . PHE A 1 89 ? -6.120 -1.177 -7.716 1.00 91.12 89 PHE A CA 1
ATOM 717 C C . PHE A 1 89 ? -7.324 -1.195 -6.777 1.00 91.12 89 PHE A C 1
ATOM 719 O O . PHE A 1 89 ? -7.715 -0.137 -6.286 1.00 91.12 89 PHE A O 1
ATOM 726 N N . PRO A 1 90 ? -7.843 -2.377 -6.411 1.00 90.12 90 PRO A N 1
ATOM 727 C CA . PRO A 1 90 ? -8.845 -2.472 -5.357 1.00 90.12 90 PRO A CA 1
ATOM 728 C C . PRO A 1 90 ? -8.249 -2.002 -4.016 1.00 90.12 90 PRO A C 1
ATOM 730 O O . PRO A 1 90 ? -7.178 -2.465 -3.606 1.00 90.12 90 PRO A O 1
ATOM 733 N N . ALA A 1 91 ? -8.931 -1.098 -3.298 1.00 87.19 91 ALA A N 1
ATOM 734 C CA . ALA A 1 91 ? -8.359 -0.472 -2.097 1.00 87.19 91 ALA A CA 1
ATOM 735 C C . ALA A 1 91 ? -7.981 -1.458 -0.989 1.00 87.19 91 ALA A C 1
ATOM 737 O O . ALA A 1 91 ? -6.972 -1.255 -0.314 1.00 87.19 91 ALA A O 1
ATOM 738 N N . ARG A 1 92 ? -8.757 -2.529 -0.783 1.00 86.50 92 ARG A N 1
ATOM 739 C CA . ARG A 1 92 ? -8.493 -3.489 0.302 1.00 86.50 92 ARG A CA 1
ATOM 740 C C . ARG A 1 92 ? -7.194 -4.281 0.082 1.00 86.50 92 ARG A C 1
ATOM 742 O O . ARG A 1 92 ? -6.336 -4.230 0.967 1.00 86.50 92 ARG A O 1
ATOM 749 N N . PRO A 1 93 ? -6.985 -4.976 -1.057 1.00 90.75 93 PRO A N 1
ATOM 750 C CA . PRO A 1 93 ? -5.685 -5.567 -1.372 1.00 90.75 93 PRO A CA 1
ATOM 751 C C . PRO A 1 93 ? -4.553 -4.537 -1.359 1.00 90.75 93 PRO A C 1
ATOM 753 O O . PRO A 1 93 ? -3.488 -4.825 -0.821 1.00 90.75 93 PRO A O 1
ATOM 756 N N . PHE A 1 94 ? -4.794 -3.316 -1.851 1.00 90.25 94 PHE A N 1
ATOM 757 C CA . PHE A 1 94 ? -3.772 -2.267 -1.876 1.00 90.25 94 PHE A CA 1
ATOM 758 C C . PHE A 1 94 ? -3.328 -1.849 -0.469 1.00 90.25 94 PHE A C 1
ATOM 760 O O . PHE A 1 94 ? -2.134 -1.773 -0.190 1.00 90.25 94 PHE A O 1
ATOM 767 N N . ALA A 1 95 ? -4.270 -1.657 0.456 1.00 87.12 95 ALA A N 1
ATOM 768 C CA . ALA A 1 95 ? -3.972 -1.341 1.850 1.00 87.12 95 ALA A CA 1
ATOM 769 C C . ALA A 1 95 ? -3.232 -2.486 2.563 1.00 87.12 95 ALA A C 1
ATOM 771 O O . ALA A 1 95 ? -2.281 -2.238 3.304 1.00 87.12 95 ALA A O 1
ATOM 772 N N . ARG A 1 96 ? -3.619 -3.748 2.312 1.00 89.00 96 ARG A N 1
ATOM 773 C CA . ARG A 1 96 ? -2.894 -4.920 2.838 1.00 89.00 96 ARG A CA 1
ATOM 774 C C . ARG A 1 96 ? -1.463 -4.975 2.313 1.00 89.00 96 ARG A C 1
ATOM 776 O O . ARG A 1 96 ? -0.535 -5.180 3.092 1.00 89.00 96 ARG A O 1
ATOM 783 N N . PHE A 1 97 ? -1.286 -4.748 1.013 1.00 92.06 97 PHE A N 1
ATOM 784 C CA . PHE A 1 97 ? 0.027 -4.677 0.385 1.00 92.06 97 PHE A CA 1
ATOM 785 C C . PHE A 1 97 ? 0.891 -3.575 1.002 1.00 92.06 97 PHE A C 1
ATOM 787 O O . PHE A 1 97 ? 2.036 -3.844 1.351 1.00 92.06 97 PHE A O 1
ATOM 794 N N . LEU A 1 98 ? 0.345 -2.371 1.204 1.00 89.44 98 LEU A N 1
ATOM 795 C CA . LEU A 1 98 ? 1.059 -1.289 1.884 1.00 89.44 98 LEU A CA 1
ATOM 796 C C . LEU A 1 98 ? 1.485 -1.688 3.297 1.00 89.44 98 LEU A C 1
ATOM 798 O O . LEU A 1 98 ? 2.620 -1.423 3.675 1.00 89.44 98 LEU A O 1
ATOM 802 N N . GLY A 1 99 ? 0.622 -2.370 4.054 1.00 85.50 99 GLY A N 1
ATOM 803 C CA . GLY A 1 99 ? 0.978 -2.900 5.370 1.00 85.50 99 GLY A CA 1
ATOM 804 C C . GLY A 1 99 ? 2.219 -3.796 5.320 1.00 85.50 99 GLY A C 1
ATOM 805 O O . GLY A 1 99 ? 3.163 -3.572 6.072 1.00 85.50 99 GLY A O 1
ATOM 806 N N . TYR A 1 100 ? 2.253 -4.751 4.384 1.00 88.25 100 TYR A N 1
ATOM 807 C CA . TYR A 1 100 ? 3.417 -5.618 4.181 1.00 88.25 100 TYR A CA 1
ATOM 808 C C . TYR A 1 100 ? 4.654 -4.868 3.684 1.00 88.25 100 TYR A C 1
ATOM 810 O O . TYR A 1 100 ? 5.764 -5.162 4.123 1.00 88.25 100 TYR A O 1
ATOM 818 N N . PHE A 1 101 ? 4.481 -3.903 2.781 1.00 86.94 101 PHE A N 1
ATOM 819 C CA . PHE A 1 101 ? 5.580 -3.098 2.259 1.00 86.94 101 PHE A CA 1
ATOM 820 C C . PHE A 1 101 ? 6.219 -2.229 3.348 1.00 86.94 101 PHE A C 1
ATOM 822 O O . PHE A 1 101 ? 7.436 -2.107 3.397 1.00 86.94 101 PHE A O 1
ATOM 829 N N . LEU A 1 102 ? 5.426 -1.666 4.258 1.00 80.56 102 LEU A N 1
ATOM 830 C CA . LEU A 1 102 ? 5.957 -0.871 5.364 1.00 80.56 102 LEU A CA 1
ATOM 831 C C . LEU A 1 102 ? 6.720 -1.716 6.386 1.00 80.56 102 LEU A C 1
ATOM 833 O O . LEU A 1 102 ? 7.679 -1.227 6.974 1.00 80.56 102 LEU A O 1
ATOM 837 N N . SER A 1 103 ? 6.302 -2.964 6.610 1.00 77.44 103 SER A N 1
ATOM 838 C CA . SER A 1 103 ? 6.955 -3.841 7.584 1.00 77.44 103 SER A CA 1
ATOM 839 C C . SER A 1 103 ? 8.177 -4.574 7.027 1.00 77.44 103 SER A C 1
ATOM 841 O O . SER A 1 103 ? 9.159 -4.731 7.740 1.00 77.44 103 SER A O 1
ATOM 843 N N . GLU A 1 104 ? 8.106 -5.044 5.780 1.00 83.00 104 GLU A N 1
ATOM 844 C CA . GLU A 1 104 ? 9.055 -6.015 5.198 1.00 83.00 104 GLU A CA 1
ATOM 845 C C . GLU A 1 104 ? 9.540 -5.610 3.794 1.00 83.00 104 GLU A C 1
ATOM 847 O O . GLU A 1 104 ? 10.229 -6.372 3.106 1.00 83.00 104 GLU A O 1
ATOM 852 N N . GLY A 1 105 ? 9.108 -4.445 3.311 1.00 83.25 105 GLY A N 1
ATOM 853 C CA . GLY A 1 105 ? 9.323 -4.003 1.945 1.00 83.25 105 GLY A CA 1
ATOM 854 C C . GLY A 1 105 ? 10.602 -3.204 1.749 1.00 83.25 105 GLY A C 1
ATOM 855 O O . GLY A 1 105 ? 11.084 -2.483 2.619 1.00 83.25 105 GLY A O 1
ATOM 856 N N . SER A 1 106 ? 11.141 -3.310 0.542 1.00 84.38 106 SER A N 1
ATOM 857 C CA . SER A 1 106 ? 12.245 -2.492 0.055 1.00 84.38 106 SER A CA 1
ATOM 858 C C . SER A 1 106 ? 12.119 -2.280 -1.451 1.00 84.38 106 SER A C 1
ATOM 860 O O . SER A 1 106 ? 11.370 -2.980 -2.141 1.00 84.38 106 SER A O 1
ATOM 862 N N . ILE A 1 107 ? 12.850 -1.296 -1.971 1.00 84.69 107 ILE A N 1
ATOM 863 C CA . ILE A 1 107 ? 12.930 -1.020 -3.406 1.00 84.69 107 ILE A CA 1
ATOM 864 C C . ILE A 1 107 ? 14.324 -1.418 -3.889 1.00 84.69 107 ILE A C 1
ATOM 866 O O . ILE A 1 107 ? 15.323 -0.918 -3.375 1.00 84.69 107 ILE A O 1
ATOM 870 N N . ASN A 1 108 ? 14.391 -2.287 -4.898 1.00 78.56 108 ASN A N 1
ATOM 871 C CA . ASN A 1 108 ? 15.629 -2.657 -5.579 1.00 78.56 108 ASN A CA 1
ATOM 872 C C . ASN A 1 108 ? 15.520 -2.327 -7.073 1.00 78.56 108 ASN A C 1
ATOM 874 O O . ASN A 1 108 ? 14.965 -3.090 -7.868 1.00 78.56 108 ASN A O 1
ATOM 878 N N . GLY A 1 109 ? 16.016 -1.151 -7.460 1.00 79.88 109 GLY A N 1
ATOM 879 C CA . GLY A 1 109 ? 15.902 -0.654 -8.829 1.00 79.88 109 GLY A CA 1
ATOM 880 C C . GLY A 1 109 ? 14.440 -0.499 -9.258 1.00 79.88 109 GLY A C 1
ATOM 881 O O . GLY A 1 109 ? 13.740 0.392 -8.787 1.00 79.88 109 GLY A O 1
ATOM 882 N N . HIS A 1 110 ? 13.986 -1.359 -10.170 1.00 78.31 110 HIS A N 1
ATOM 883 C CA . HIS A 1 110 ? 12.609 -1.369 -10.684 1.00 78.31 110 HIS A CA 1
ATOM 884 C C . HIS A 1 110 ? 11.716 -2.428 -10.023 1.00 78.31 110 HIS A C 1
ATOM 886 O O . HIS A 1 110 ? 10.604 -2.666 -10.489 1.00 78.31 110 HIS A O 1
ATOM 892 N N . GLN A 1 111 ? 12.204 -3.084 -8.971 1.00 82.00 111 GLN A N 1
ATOM 893 C CA . GLN A 1 111 ? 11.496 -4.145 -8.269 1.00 82.00 111 GLN A CA 1
ATOM 894 C C . GLN A 1 111 ? 11.098 -3.683 -6.870 1.00 82.00 111 GLN A C 1
ATOM 896 O O . GLN A 1 111 ? 11.906 -3.109 -6.138 1.00 82.00 111 GLN A O 1
ATOM 901 N N . ILE A 1 112 ? 9.858 -3.984 -6.495 1.00 87.50 112 ILE A N 1
ATOM 902 C CA . ILE A 1 112 ? 9.421 -3.942 -5.103 1.00 87.50 112 ILE A CA 1
ATOM 903 C C . ILE A 1 112 ? 9.671 -5.331 -4.522 1.00 87.50 112 ILE A C 1
ATOM 905 O O . ILE A 1 112 ? 9.189 -6.326 -5.064 1.00 87.50 112 IL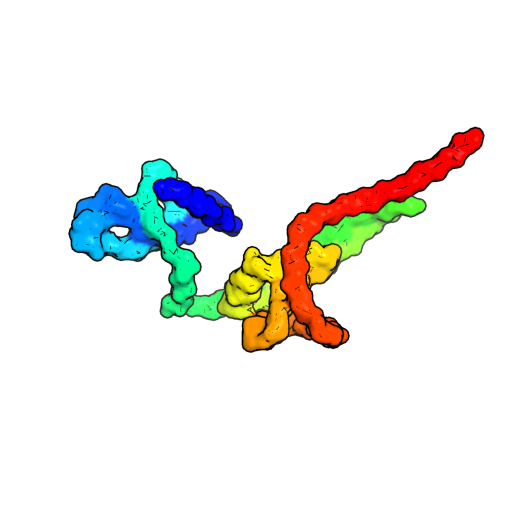E A O 1
ATOM 909 N N . VAL A 1 113 ? 10.446 -5.398 -3.444 1.00 87.75 113 VAL A N 1
ATOM 910 C CA . VAL A 1 113 ? 10.836 -6.651 -2.795 1.00 87.75 113 VAL A CA 1
ATOM 911 C C . VAL A 1 113 ? 10.176 -6.712 -1.426 1.00 87.75 113 VAL A C 1
ATOM 913 O O . VAL A 1 113 ? 10.394 -5.823 -0.609 1.00 87.75 113 VAL A O 1
ATOM 916 N N . LEU A 1 114 ? 9.394 -7.763 -1.174 1.00 87.56 114 LEU A N 1
ATOM 917 C CA . LEU A 1 114 ? 8.865 -8.102 0.149 1.00 87.56 114 LEU A CA 1
ATOM 918 C C . LEU A 1 114 ? 9.667 -9.285 0.697 1.00 87.56 114 LEU A C 1
ATOM 920 O O . LEU A 1 114 ? 9.667 -10.361 0.094 1.00 87.56 114 LEU A O 1
ATOM 924 N N . ALA A 1 115 ? 10.370 -9.089 1.810 1.00 87.50 115 ALA A N 1
ATOM 925 C CA . ALA A 1 115 ? 11.232 -10.111 2.387 1.00 87.50 115 AL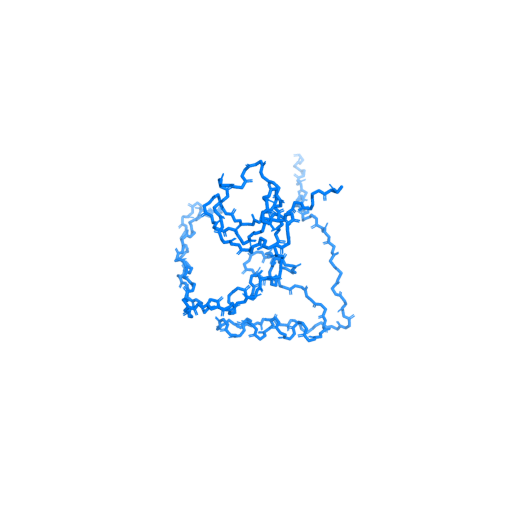A A CA 1
ATOM 926 C C . ALA A 1 115 ? 10.550 -10.771 3.592 1.00 87.50 115 ALA A C 1
ATOM 928 O O . ALA A 1 115 ? 10.444 -10.175 4.651 1.00 87.50 115 ALA A O 1
ATOM 929 N N . GLN A 1 116 ? 10.104 -12.021 3.452 1.00 86.44 116 GLN A N 1
ATOM 930 C CA . GLN A 1 116 ? 9.502 -12.765 4.561 1.00 86.44 116 GLN A CA 1
ATOM 931 C C . GLN A 1 116 ? 9.996 -14.211 4.588 1.00 86.44 116 GLN A C 1
ATOM 933 O O . GLN A 1 116 ? 10.228 -14.830 3.546 1.00 86.44 116 GLN A O 1
ATOM 938 N N . ASN A 1 117 ? 10.152 -14.755 5.794 1.00 84.19 117 ASN A N 1
ATOM 939 C CA . ASN A 1 117 ? 10.444 -16.167 5.990 1.00 84.19 117 ASN A CA 1
ATOM 940 C C . ASN A 1 117 ? 9.330 -17.036 5.393 1.00 84.19 117 ASN A C 1
ATOM 942 O O . ASN A 1 117 ? 8.161 -16.651 5.326 1.00 84.19 117 ASN A O 1
ATOM 946 N N . ARG A 1 118 ? 9.690 -18.252 4.975 1.00 82.81 118 ARG A N 1
ATOM 947 C CA . ARG A 1 118 ? 8.716 -19.211 4.447 1.00 82.81 118 ARG A CA 1
ATOM 948 C C . ARG A 1 118 ? 7.642 -19.514 5.476 1.00 82.81 118 ARG A C 1
ATOM 950 O O . ARG A 1 118 ? 7.943 -19.761 6.640 1.00 82.81 118 ARG A O 1
ATOM 957 N N . GLY A 1 119 ? 6.402 -19.554 5.013 1.00 86.94 119 GLY A N 1
ATOM 958 C CA . GLY A 1 119 ? 5.267 -19.870 5.857 1.00 86.94 119 GLY A CA 1
ATOM 959 C C . GLY A 1 119 ? 3.994 -19.161 5.407 1.00 86.94 119 GLY A C 1
ATOM 960 O O . GLY A 1 119 ? 3.945 -18.606 4.304 1.00 86.94 119 GLY A O 1
ATOM 961 N N . PRO A 1 120 ? 2.965 -19.162 6.267 1.00 90.12 120 PRO A N 1
ATOM 962 C CA . PRO A 1 120 ? 1.643 -18.646 5.925 1.00 90.12 120 PRO A CA 1
ATOM 963 C C . PRO A 1 120 ? 1.653 -17.148 5.606 1.00 90.12 120 PRO A C 1
ATOM 965 O O . PRO A 1 120 ? 0.880 -16.703 4.767 1.00 90.12 120 PRO A O 1
ATOM 968 N N . VAL A 1 121 ? 2.554 -16.368 6.216 1.00 88.62 121 VAL A N 1
ATOM 969 C CA . VAL A 1 121 ? 2.647 -14.922 5.961 1.00 88.62 121 VAL A CA 1
ATOM 970 C C . VAL A 1 121 ? 3.169 -14.636 4.552 1.00 88.62 121 VAL A C 1
ATOM 972 O O . VAL A 1 121 ? 2.593 -13.810 3.854 1.00 88.62 121 VAL A O 1
ATOM 975 N N . LEU A 1 122 ? 4.208 -15.348 4.096 1.00 90.00 122 LEU A N 1
ATOM 976 C CA . LEU A 1 122 ? 4.718 -15.204 2.728 1.00 90.00 122 LEU A CA 1
ATOM 977 C C . LEU A 1 122 ? 3.672 -15.642 1.687 1.00 90.00 122 LEU A C 1
ATOM 979 O O . LEU A 1 122 ? 3.545 -15.007 0.641 1.00 90.00 122 LEU A O 1
ATOM 983 N N . ALA A 1 123 ? 2.900 -16.694 1.981 1.00 91.94 123 ALA A N 1
ATOM 984 C CA . ALA A 1 123 ? 1.784 -17.113 1.133 1.00 91.94 123 ALA A CA 1
ATOM 985 C C . ALA A 1 123 ? 0.699 -16.025 1.054 1.00 91.94 123 ALA A C 1
ATOM 987 O O . ALA A 1 123 ? 0.321 -15.627 -0.044 1.00 91.94 123 ALA A O 1
ATOM 988 N N . ALA A 1 124 ? 0.298 -15.461 2.199 1.00 94.12 124 ALA A N 1
ATOM 989 C CA . ALA A 1 124 ? -0.675 -14.372 2.262 1.00 94.12 124 ALA A CA 1
ATOM 990 C C . ALA A 1 124 ? -0.202 -13.106 1.525 1.00 94.12 124 ALA A C 1
ATOM 992 O O . ALA A 1 124 ? -0.990 -12.466 0.832 1.00 94.12 124 ALA A O 1
ATOM 993 N N . MET A 1 125 ? 1.088 -12.759 1.616 1.00 93.25 125 MET A N 1
ATOM 994 C CA . MET A 1 125 ? 1.676 -11.672 0.823 1.00 93.25 125 MET A CA 1
ATOM 995 C C . MET A 1 125 ? 1.527 -11.936 -0.678 1.00 93.25 125 MET A C 1
ATOM 997 O O . MET A 1 125 ? 1.098 -11.053 -1.417 1.00 93.25 125 MET A O 1
ATOM 1001 N N . ALA A 1 126 ? 1.855 -13.150 -1.132 1.00 93.75 126 ALA A N 1
ATOM 1002 C CA . ALA A 1 126 ? 1.724 -13.525 -2.537 1.00 93.75 126 ALA A CA 1
ATOM 1003 C C . ALA A 1 126 ? 0.261 -13.493 -3.009 1.00 93.75 126 ALA A C 1
ATOM 1005 O O . ALA A 1 126 ? -0.002 -13.039 -4.121 1.00 93.75 126 ALA A O 1
ATOM 1006 N N . ASP A 1 127 ? -0.684 -13.921 -2.171 1.00 96.12 127 ASP A N 1
ATOM 1007 C CA . ASP A 1 127 ? -2.116 -13.866 -2.477 1.00 96.12 127 ASP A CA 1
ATOM 1008 C C . ASP A 1 127 ? -2.608 -12.426 -2.626 1.00 96.12 127 ASP A C 1
ATOM 1010 O O . ASP A 1 127 ? -3.259 -12.110 -3.618 1.00 96.12 127 ASP A O 1
ATOM 1014 N N . VAL A 1 128 ? -2.205 -11.520 -1.731 1.00 95.19 128 VAL A N 1
ATOM 1015 C CA . VAL A 1 128 ? -2.530 -10.089 -1.851 1.00 95.19 128 VAL A CA 1
ATOM 1016 C C . VAL A 1 128 ? -1.965 -9.481 -3.141 1.00 95.19 128 VAL A C 1
ATOM 1018 O O . VAL A 1 128 ? -2.639 -8.687 -3.794 1.00 95.19 128 VAL A O 1
ATOM 1021 N N . VAL A 1 129 ? -0.753 -9.864 -3.557 1.00 93.88 129 VAL A N 1
ATOM 1022 C CA . VAL A 1 129 ? -0.176 -9.405 -4.836 1.00 93.88 129 VAL A CA 1
ATOM 1023 C C . VAL A 1 129 ? -0.994 -9.915 -6.031 1.00 93.88 129 VAL A C 1
ATOM 1025 O O . VAL A 1 129 ? -1.231 -9.159 -6.972 1.00 93.88 129 VAL A O 1
ATOM 1028 N N . ARG A 1 130 ? -1.495 -11.157 -5.982 1.00 95.50 130 ARG A N 1
ATOM 1029 C CA . ARG A 1 130 ? -2.384 -11.705 -7.024 1.00 95.50 130 ARG A CA 1
ATOM 1030 C C . ARG A 1 130 ? -3.740 -11.008 -7.058 1.00 95.50 130 ARG A C 1
ATOM 1032 O O . ARG A 1 130 ? -4.243 -10.734 -8.141 1.00 95.50 130 ARG A O 1
ATOM 1039 N N . GLU A 1 131 ? -4.316 -10.687 -5.901 1.00 94.19 131 GLU A N 1
ATOM 1040 C CA . GLU A 1 131 ? -5.563 -9.913 -5.803 1.00 94.19 131 GLU A CA 1
ATOM 1041 C C . GLU A 1 131 ? -5.426 -8.497 -6.385 1.00 94.19 131 GLU A C 1
ATOM 1043 O O . GLU A 1 131 ? -6.408 -7.928 -6.854 1.00 94.19 131 GLU A O 1
ATOM 1048 N N . LEU A 1 132 ? -4.214 -7.931 -6.391 1.00 92.44 132 LEU A N 1
ATOM 1049 C CA . LEU A 1 132 ? -3.900 -6.678 -7.086 1.00 92.44 132 LEU A CA 1
ATOM 1050 C C . LEU A 1 132 ? -3.774 -6.837 -8.612 1.00 92.44 132 LEU A C 1
ATOM 1052 O O . LEU A 1 132 ? -3.507 -5.857 -9.304 1.00 92.44 132 LEU A O 1
ATOM 1056 N N . GLY A 1 133 ? -3.928 -8.052 -9.147 1.00 91.62 133 GLY A N 1
ATOM 1057 C CA . GLY A 1 133 ? -3.731 -8.355 -10.566 1.00 91.62 133 GLY A CA 1
ATOM 1058 C C . GLY A 1 133 ? -2.260 -8.375 -10.991 1.00 91.62 133 GLY A C 1
ATOM 1059 O O . GLY A 1 133 ? -1.965 -8.322 -12.185 1.00 91.62 133 GLY A O 1
ATOM 1060 N N . LEU A 1 134 ? -1.328 -8.440 -10.035 1.00 90.44 134 LEU A N 1
ATOM 1061 C CA . LEU A 1 134 ? 0.108 -8.450 -10.294 1.00 90.44 134 LEU A CA 1
ATOM 1062 C C . LEU A 1 134 ? 0.675 -9.872 -10.142 1.00 90.44 134 LEU A C 1
ATOM 1064 O O . LEU A 1 134 ? 0.250 -10.620 -9.260 1.00 90.44 134 LEU A O 1
ATOM 1068 N N . PRO A 1 135 ? 1.658 -10.272 -10.965 1.00 89.88 135 PRO A N 1
ATOM 1069 C CA . PRO A 1 135 ? 2.300 -11.573 -10.824 1.00 89.88 135 PRO A CA 1
ATOM 1070 C C . PRO A 1 135 ? 3.392 -11.531 -9.736 1.00 89.88 135 PRO A C 1
ATOM 1072 O O . PRO A 1 135 ? 4.398 -10.838 -9.916 1.00 89.88 135 PRO A O 1
ATOM 1075 N N . PRO A 1 136 ? 3.268 -12.278 -8.620 1.00 90.50 136 PRO A N 1
ATOM 1076 C CA . PRO A 1 136 ? 4.353 -12.384 -7.653 1.00 90.50 136 PRO A CA 1
ATOM 1077 C C . PRO A 1 136 ? 5.482 -13.261 -8.209 1.00 90.50 136 PRO A C 1
ATOM 1079 O O . PRO A 1 136 ? 5.257 -14.404 -8.611 1.00 90.50 136 PRO A O 1
ATOM 1082 N N . TYR A 1 137 ? 6.715 -12.756 -8.180 1.00 88.12 137 TYR A N 1
ATOM 1083 C CA . TYR A 1 137 ? 7.908 -13.562 -8.436 1.00 88.12 137 TYR A CA 1
ATOM 1084 C C . TYR A 1 137 ? 8.447 -14.127 -7.118 1.00 88.12 137 TYR A C 1
ATOM 1086 O O . TYR A 1 137 ? 8.890 -13.377 -6.249 1.00 88.12 137 TYR A O 1
ATOM 1094 N N . LEU A 1 138 ? 8.410 -15.453 -6.974 1.00 85.25 138 LEU A N 1
ATOM 1095 C CA . LEU A 1 138 ? 8.910 -16.166 -5.799 1.00 85.25 138 LEU A CA 1
ATOM 1096 C C . LEU A 1 138 ? 10.176 -16.946 -6.186 1.00 85.25 138 LEU A C 1
ATOM 1098 O O . LEU A 1 138 ? 10.063 -18.011 -6.796 1.00 85.25 138 LEU A O 1
ATOM 1102 N N . PRO A 1 139 ? 11.384 -16.444 -5.873 1.00 78.12 139 PRO A N 1
ATOM 1103 C CA . PRO A 1 139 ? 12.609 -17.163 -6.192 1.00 78.12 139 PRO A CA 1
ATOM 1104 C C . PRO A 1 139 ? 12.679 -18.481 -5.409 1.00 78.12 139 PRO A C 1
ATOM 1106 O O . PRO A 1 139 ? 12.481 -18.518 -4.191 1.00 78.12 139 PRO A O 1
ATOM 1109 N N . VAL A 1 140 ? 12.999 -19.572 -6.109 1.00 69.69 140 VAL A N 1
ATOM 1110 C CA . VAL A 1 140 ? 13.236 -20.886 -5.499 1.00 69.69 140 VAL A CA 1
ATOM 1111 C C . VAL A 1 140 ? 14.597 -20.856 -4.805 1.00 69.69 140 VAL A C 1
ATOM 1113 O O . VAL A 1 140 ? 15.621 -21.190 -5.390 1.00 69.69 140 VAL A O 1
ATOM 1116 N N . SER A 1 141 ? 14.638 -20.404 -3.555 1.00 61.66 141 SER A N 1
ATOM 1117 C CA . SER A 1 141 ? 15.829 -20.548 -2.713 1.00 61.66 141 SER A CA 1
ATOM 1118 C C . SER A 1 141 ? 15.900 -21.962 -2.109 1.00 61.66 141 SER A C 1
ATOM 1120 O O . SER A 1 141 ? 14.883 -22.619 -1.900 1.00 61.66 141 SER A O 1
ATOM 1122 N N . SER A 1 142 ? 17.081 -22.495 -1.808 1.00 59.41 142 SER A N 1
ATOM 1123 C CA . SER A 1 142 ? 17.193 -23.578 -0.812 1.00 59.41 142 SER A CA 1
ATOM 1124 C C . SER A 1 142 ? 17.041 -22.981 0.603 1.00 59.41 142 SER A C 1
ATOM 1126 O O . SER A 1 142 ? 16.818 -21.780 0.701 1.00 59.41 142 SER A O 1
ATOM 1128 N N . HIS A 1 143 ? 17.077 -23.805 1.666 1.00 51.97 143 HIS A N 1
ATOM 1129 C CA . HIS A 1 143 ? 16.942 -23.515 3.119 1.00 51.97 143 HIS A CA 1
ATOM 1130 C C . HIS A 1 143 ? 17.456 -22.144 3.638 1.00 51.97 143 HIS A C 1
ATOM 1132 O O . HIS A 1 143 ? 18.369 -22.069 4.457 1.00 51.97 143 HIS A O 1
ATOM 1138 N N . GLY A 1 144 ? 16.861 -21.045 3.186 1.00 55.41 144 GLY A N 1
ATOM 1139 C CA . GLY A 1 144 ? 17.274 -19.687 3.496 1.00 55.41 144 GLY A CA 1
ATOM 1140 C C . GLY A 1 144 ? 16.313 -19.061 4.489 1.00 55.41 144 GLY A C 1
ATOM 1141 O O . GLY A 1 144 ? 15.107 -19.026 4.246 1.00 55.41 144 GLY A O 1
ATOM 1142 N N . CYS A 1 145 ? 16.852 -18.556 5.596 1.00 56.03 145 CYS A N 1
ATOM 1143 C CA . CYS A 1 145 ? 16.148 -17.595 6.430 1.00 56.03 145 CYS A CA 1
ATOM 1144 C C . CYS A 1 145 ? 16.409 -16.185 5.893 1.00 56.03 145 CYS A C 1
ATOM 1146 O O . CYS A 1 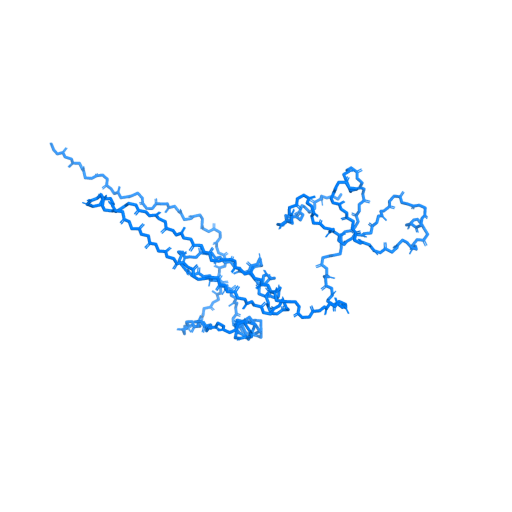145 ? 17.518 -15.872 5.448 1.00 56.03 145 CYS A O 1
ATOM 1148 N N . VAL A 1 146 ? 15.391 -15.328 5.932 1.00 56.03 146 VAL A N 1
ATOM 1149 C CA . VAL A 1 146 ? 15.587 -13.901 5.690 1.00 56.03 146 VAL A CA 1
ATOM 1150 C C . VAL A 1 146 ? 16.384 -13.360 6.874 1.00 56.03 146 VAL A C 1
ATOM 1152 O O . VAL A 1 146 ? 15.890 -13.298 7.997 1.00 56.03 146 VAL A O 1
ATOM 1155 N N . ARG A 1 147 ? 17.646 -12.998 6.631 1.00 50.25 147 ARG A N 1
ATOM 1156 C CA . ARG A 1 147 ? 18.442 -12.193 7.560 1.00 50.25 147 ARG A CA 1
ATOM 1157 C C . ARG A 1 147 ? 18.280 -10.741 7.142 1.00 50.25 147 ARG A C 1
ATOM 1159 O O . ARG A 1 147 ? 18.943 -10.298 6.209 1.00 50.25 147 ARG A O 1
ATOM 1166 N N . THR A 1 148 ? 17.391 -10.012 7.804 1.00 46.56 148 THR A N 1
ATOM 1167 C CA . THR A 1 148 ? 17.311 -8.558 7.660 1.00 46.56 148 THR A CA 1
ATOM 1168 C C . THR A 1 148 ? 18.613 -7.956 8.183 1.00 46.56 148 THR A C 1
ATOM 1170 O O . THR A 1 148 ? 18.866 -7.897 9.382 1.00 46.56 148 THR A O 1
ATOM 1173 N N . GLN A 1 149 ? 19.499 -7.571 7.270 1.00 43.72 149 GLN A N 1
ATOM 1174 C CA . GLN A 1 149 ? 20.673 -6.770 7.587 1.00 43.72 149 GLN A CA 1
ATOM 1175 C C . GLN A 1 149 ? 20.402 -5.360 7.067 1.00 43.72 149 GLN A C 1
ATOM 1177 O O . GLN A 1 149 ? 20.169 -5.180 5.873 1.00 43.72 149 GLN A O 1
ATOM 1182 N N . CYS A 1 150 ? 20.428 -4.360 7.951 1.00 39.50 150 CYS A N 1
ATOM 1183 C CA . CYS A 1 150 ? 20.423 -2.948 7.570 1.00 39.50 150 CYS A CA 1
ATOM 1184 C C . CYS A 1 150 ? 21.768 -2.599 6.918 1.00 39.50 150 CYS A C 1
ATOM 1186 O O . CYS A 1 150 ? 22.609 -1.936 7.522 1.00 39.50 150 CYS A O 1
ATOM 1188 N N . VAL A 1 151 ? 22.025 -3.105 5.713 1.00 40.25 151 VAL A N 1
ATOM 1189 C CA . VAL A 1 151 ? 23.235 -2.761 4.972 1.00 40.25 151 VAL A CA 1
ATOM 1190 C C . VAL A 1 151 ? 22.928 -1.499 4.183 1.00 40.25 151 VAL A C 1
ATOM 1192 O O . VAL A 1 151 ? 22.181 -1.528 3.207 1.00 40.25 151 VAL A O 1
ATOM 1195 N N . ALA A 1 152 ? 23.501 -0.373 4.609 1.00 35.19 152 ALA A N 1
ATOM 1196 C CA . ALA A 1 152 ? 23.609 0.786 3.739 1.00 35.19 152 ALA A CA 1
ATOM 1197 C C . ALA A 1 152 ? 24.346 0.336 2.471 1.00 35.19 152 ALA A C 1
ATOM 1199 O O . ALA A 1 152 ? 25.468 -0.168 2.557 1.00 35.19 152 ALA A O 1
ATOM 1200 N N . VAL A 1 153 ? 23.717 0.485 1.305 1.00 36.28 153 VAL A N 1
ATOM 1201 C CA . VAL A 1 153 ? 24.361 0.198 0.022 1.00 36.28 153 VAL A CA 1
ATOM 1202 C C . VAL A 1 153 ? 25.472 1.231 -0.157 1.00 36.28 153 VAL A C 1
ATOM 1204 O O . VAL A 1 153 ? 25.241 2.338 -0.639 1.00 36.28 153 VAL A O 1
ATOM 1207 N N . MET A 1 154 ? 26.682 0.906 0.300 1.00 36.12 154 MET A N 1
ATOM 1208 C CA . MET A 1 154 ? 27.856 1.701 -0.018 1.00 36.12 154 MET A CA 1
ATOM 1209 C C . MET A 1 154 ? 28.050 1.627 -1.526 1.00 36.12 154 MET A C 1
ATOM 1211 O O . MET A 1 154 ? 28.222 0.545 -2.089 1.00 36.12 154 MET A O 1
ATOM 1215 N N . ALA A 1 155 ? 27.994 2.787 -2.178 1.00 35.94 155 ALA A N 1
ATOM 1216 C CA . ALA A 1 155 ? 28.371 2.920 -3.571 1.00 35.94 155 ALA A CA 1
ATOM 1217 C C . ALA A 1 155 ? 29.766 2.309 -3.746 1.00 35.94 155 ALA A C 1
ATOM 1219 O O . ALA A 1 155 ? 30.736 2.768 -3.137 1.00 35.94 155 ALA A O 1
ATOM 1220 N N . VAL A 1 156 ? 29.857 1.256 -4.556 1.00 37.59 156 VAL A N 1
ATOM 1221 C CA . VAL A 1 156 ? 31.136 0.691 -4.974 1.00 37.59 156 VAL A CA 1
ATOM 1222 C C . VAL A 1 156 ? 31.882 1.807 -5.698 1.00 37.59 156 VAL A C 1
ATOM 1224 O O . VAL A 1 156 ? 31.532 2.182 -6.816 1.00 37.59 156 VAL A O 1
ATOM 1227 N N . ARG A 1 157 ? 32.888 2.386 -5.033 1.00 38.59 157 ARG A N 1
ATOM 1228 C CA . ARG A 1 157 ? 33.862 3.269 -5.672 1.00 38.59 157 ARG A CA 1
ATOM 1229 C C . ARG A 1 157 ? 34.578 2.440 -6.730 1.00 38.59 157 ARG A C 1
ATOM 1231 O O . ARG A 1 157 ? 35.372 1.564 -6.394 1.00 38.59 157 ARG A O 1
ATOM 1238 N N . THR A 1 158 ? 34.307 2.723 -7.997 1.00 39.59 158 THR A N 1
ATOM 1239 C CA . THR A 1 158 ? 35.173 2.295 -9.091 1.00 39.59 158 THR A CA 1
ATOM 1240 C C . THR A 1 158 ? 36.586 2.824 -8.821 1.00 39.59 158 THR A C 1
ATOM 1242 O O . THR A 1 158 ? 36.740 4.007 -8.492 1.00 39.59 158 THR A O 1
ATOM 1245 N N . PRO A 1 159 ? 37.631 1.984 -8.909 1.00 37.50 159 PRO A N 1
ATOM 1246 C CA . PRO A 1 159 ? 38.994 2.461 -8.768 1.00 37.50 159 PRO A CA 1
ATOM 1247 C C . PRO A 1 159 ? 39.290 3.432 -9.913 1.00 37.50 159 PRO A C 1
ATOM 1249 O O . PRO A 1 159 ? 39.124 3.100 -11.086 1.00 37.50 159 PRO A O 1
ATOM 1252 N N . ARG A 1 160 ? 39.710 4.652 -9.561 1.00 36.28 160 ARG A N 1
ATOM 1253 C CA . ARG A 1 160 ? 40.321 5.586 -10.508 1.00 36.28 160 ARG A CA 1
ATOM 1254 C C . ARG A 1 160 ? 41.563 4.903 -11.072 1.00 36.28 160 ARG A C 1
ATOM 1256 O O . ARG A 1 160 ? 42.518 4.670 -10.337 1.00 36.28 160 ARG A O 1
ATOM 1263 N N . THR A 1 161 ? 41.538 4.588 -12.360 1.00 39.31 161 THR A N 1
ATOM 1264 C CA . THR A 1 161 ? 42.739 4.301 -13.142 1.00 39.31 161 THR A CA 1
ATOM 1265 C C . THR A 1 161 ? 43.711 5.462 -12.973 1.00 39.31 161 THR A C 1
ATOM 1267 O O . THR A 1 161 ? 43.392 6.601 -13.315 1.00 39.31 161 THR A O 1
ATOM 1270 N N . ALA A 1 162 ? 44.874 5.165 -12.397 1.00 40.81 162 ALA A N 1
ATOM 1271 C CA . ALA A 1 162 ? 46.022 6.049 -12.409 1.00 40.81 162 ALA A CA 1
ATOM 1272 C C . ALA A 1 162 ? 46.513 6.159 -13.857 1.00 40.81 162 ALA A C 1
ATOM 1274 O O . ALA A 1 162 ? 46.930 5.169 -14.454 1.00 40.81 162 ALA A O 1
ATOM 1275 N N . THR A 1 163 ? 46.408 7.349 -14.435 1.00 42.41 163 THR A N 1
ATOM 1276 C CA . THR A 1 163 ? 47.196 7.728 -15.608 1.00 42.41 163 THR A CA 1
ATOM 1277 C C . THR A 1 163 ? 48.626 7.997 -15.154 1.00 42.41 163 THR A C 1
ATOM 1279 O O . THR A 1 163 ? 48.825 8.735 -14.186 1.00 42.41 163 THR A O 1
ATOM 1282 N N . ALA A 1 164 ? 49.568 7.335 -15.827 1.00 43.00 164 ALA A N 1
ATOM 1283 C CA . ALA A 1 164 ? 51.005 7.574 -15.743 1.00 43.00 164 ALA A CA 1
ATOM 1284 C C . ALA A 1 164 ? 51.383 8.961 -16.280 1.00 43.00 164 ALA A C 1
ATOM 1286 O O . ALA A 1 164 ? 50.616 9.488 -17.122 1.00 43.00 164 ALA A O 1
#

Radius of gyration: 22.57 Å; chains: 1; bounding box: 68×44×60 Å

Organism: NCBI:txid453573

Secondary structure (DSSP, 8-state):
-----------TTSPEEEEESSSHHHHTT-PPPEEE-HHHHTT--EEE-S-----S----EEEEPPEEEEEE-TTT--EEEEEE--EEEEHHHHHHHHHHHHHHEEEETTEEEE---TTHHHHHHHHHHHHTTPPP-----SS---------------------

Sequence (164 aa):
MRSEQIDLLVGVDHALWIQRVDTRAARRGEQPFALEAPGALLHKRVRYEKTARWYCGTDADVRVPSTIRTWTRPDNGAHYERTYAGVVFPARPFARFLGYFLSEGSINGHQIVLAQNRGPVLAAMADVVRELGLPPYLPVSSHGCVRTQCVAVMAVRTPRTATA